Protein AF-A0A1B0D6H3-F1 (afdb_monomer)

Organism: Phlebotomus papatasi (NCBI:txid29031)

Sequence (174 aa):
MDRIFLLLAAFMVILNGFALAKLKDVARENELAAREAELAAANPDATPQLSDPCTKVHCGAGRICQADGQTAACVCVPECPDEVDPRRKVCTNKNETWPSDCEVYRQRCLCDTKDPACMGKEFRHIHIDYYGECRDMPVSLKTIPHRFPQFPIRKIRHQRFHDNSNSKTSLACK

Nearest PDB structures (foldseek):
  1nub-assembly2_B  TM=8.119E-01  e=4.670E-07  Homo sapiens
  1bmo-assembly1_B  TM=8.104E-01  e=1.019E-06  Homo sapiens
  5jhw-assembly1_D  TM=5.148E-01  e=6.386E-04  Homo sapiens
  2b0u-assembly1_D  TM=4.589E-01  e=4.613E-04  Homo sapiens
  3sek-assembly1_C-2  TM=4.226E-01  e=4.923E-04  Homo sapiens

Radius of gyration: 32.1 Å; Cα contacts (8 Å, |Δi|>4): 153; chains: 1; bounding box: 92×46×64 Å

Foldseek 3Di:
DPPVVVVVVVVVVVVVVVVVVVVVVVVVVVVVVVVVVVVCVVCVVPPVCLPQQQPPDDEDQQWDWDDPDNDTDTAGDPDDDQAPDQQQWFAKPVLAIDRHPNVLRSLLRCLVVVPPPRPDVVSVPIDTPGGGHRDDDPPPVVPPPPPPPPPPPPPPPPPPPPPPPVPPPDPPPD

Mean predicted aligned error: 17.73 Å

Structure (mmCIF, N/CA/C/O backbone):
data_AF-A0A1B0D6H3-F1
#
_entry.id   AF-A0A1B0D6H3-F1
#
loop_
_atom_site.group_PDB
_atom_site.id
_atom_site.type_symbol
_atom_site.label_atom_id
_atom_site.label_alt_id
_atom_site.label_comp_id
_atom_site.label_asym_id
_atom_site.label_entity_id
_atom_site.label_seq_id
_atom_site.pdbx_PDB_ins_code
_atom_site.Cartn_x
_atom_site.Cartn_y
_atom_site.Cartn_z
_atom_site.occupancy
_atom_site.B_iso_or_equiv
_atom_site.auth_seq_id
_atom_site.auth_comp_id
_atom_site.auth_asym_id
_atom_site.auth_atom_id
_atom_site.pdbx_PDB_model_num
ATOM 1 N N . MET A 1 1 ? -74.784 25.992 37.584 1.00 57.22 1 MET A N 1
ATOM 2 C CA . MET A 1 1 ? -73.696 25.239 38.258 1.00 57.22 1 MET A CA 1
ATOM 3 C C . MET A 1 1 ? -72.819 24.493 37.240 1.00 57.22 1 MET A C 1
ATOM 5 O O . MET A 1 1 ? -72.063 23.603 37.603 1.00 57.22 1 MET A O 1
ATOM 9 N N . ASP A 1 2 ? -72.830 24.911 35.970 1.00 68.81 2 ASP A N 1
ATOM 10 C CA . ASP A 1 2 ? -72.524 23.994 34.862 1.00 68.81 2 ASP A CA 1
ATOM 11 C C . ASP A 1 2 ? -71.118 24.162 34.276 1.00 68.81 2 ASP A C 1
ATOM 13 O O . ASP A 1 2 ? -70.531 23.208 33.775 1.00 68.81 2 ASP A O 1
ATOM 17 N N . ARG A 1 3 ? -70.511 25.350 34.398 1.00 69.75 3 ARG A N 1
ATOM 18 C CA . ARG A 1 3 ? -69.168 25.610 33.844 1.00 69.75 3 ARG A CA 1
ATOM 19 C C . ARG A 1 3 ? -68.036 24.976 34.651 1.00 69.75 3 ARG A C 1
ATOM 21 O O . ARG A 1 3 ? -67.076 24.493 34.065 1.00 69.75 3 ARG A O 1
ATOM 28 N N . ILE A 1 4 ? -68.160 24.938 35.977 1.00 80.44 4 ILE A N 1
ATOM 29 C CA . ILE A 1 4 ? -67.165 24.293 36.852 1.00 80.44 4 ILE A CA 1
ATOM 30 C C . ILE A 1 4 ? -67.198 22.774 36.652 1.00 80.44 4 ILE A C 1
ATOM 32 O O . ILE A 1 4 ? -66.149 22.147 36.547 1.00 80.44 4 ILE A O 1
ATOM 36 N N . PHE A 1 5 ? -68.393 22.193 36.513 1.00 77.50 5 PHE A N 1
ATOM 37 C CA . PHE A 1 5 ? -68.560 20.761 36.266 1.00 77.50 5 PHE A CA 1
ATOM 38 C C . PHE A 1 5 ? -67.985 20.334 34.907 1.00 77.50 5 PHE A C 1
ATOM 40 O O . PHE A 1 5 ? -67.294 19.322 34.825 1.00 77.50 5 PHE A O 1
ATOM 47 N N . LEU A 1 6 ? -68.189 21.143 33.860 1.00 73.12 6 LEU A N 1
ATOM 48 C CA . LEU A 1 6 ? -67.596 20.919 32.535 1.00 73.12 6 LEU A CA 1
ATOM 49 C C . LEU A 1 6 ? -66.062 20.995 32.551 1.00 73.12 6 LEU A C 1
ATOM 51 O O . LEU A 1 6 ? -65.406 20.163 31.925 1.00 73.12 6 LEU A O 1
ATOM 55 N N . LEU A 1 7 ? -65.480 21.950 33.284 1.00 78.62 7 LEU A N 1
ATOM 56 C CA . LEU A 1 7 ? -64.023 22.073 33.407 1.00 78.62 7 LEU A CA 1
ATOM 57 C C . LEU A 1 7 ? -63.409 20.913 34.201 1.00 78.62 7 LEU A C 1
ATOM 59 O O . LEU A 1 7 ? -62.386 20.369 33.788 1.00 78.62 7 LEU A O 1
ATOM 63 N N . LEU A 1 8 ? -64.048 20.491 35.297 1.00 78.69 8 LEU A N 1
ATOM 64 C CA . LEU A 1 8 ? -63.606 19.332 36.078 1.00 78.69 8 LEU A CA 1
ATOM 65 C C . LEU A 1 8 ? -63.710 18.030 35.271 1.00 78.69 8 LEU A C 1
ATOM 67 O O . LEU A 1 8 ? -62.783 17.223 35.298 1.00 78.69 8 LEU A O 1
ATOM 71 N N . ALA A 1 9 ? -64.786 17.844 34.502 1.00 78.69 9 ALA A N 1
ATOM 72 C CA . ALA A 1 9 ? -64.942 16.684 33.628 1.00 78.69 9 ALA A CA 1
ATOM 73 C C . ALA A 1 9 ? -63.876 16.653 32.518 1.00 78.69 9 ALA A C 1
ATOM 75 O O . ALA A 1 9 ? -63.255 15.615 32.298 1.00 78.69 9 ALA A O 1
ATOM 76 N N . ALA A 1 10 ? -63.601 17.790 31.868 1.00 79.00 10 ALA A N 1
ATOM 77 C CA . ALA A 1 10 ? -62.551 17.888 30.853 1.00 79.00 10 ALA A CA 1
ATOM 78 C C . ALA A 1 10 ? -61.158 17.583 31.432 1.00 79.00 10 ALA A C 1
ATOM 80 O O . ALA A 1 10 ? -60.380 16.852 30.821 1.00 79.00 10 ALA A O 1
ATOM 81 N N . PHE A 1 11 ? -60.861 18.077 32.636 1.00 80.50 11 PHE A N 1
ATOM 82 C CA . PHE A 1 11 ? -59.596 17.807 33.318 1.00 80.50 11 PHE A CA 1
ATOM 83 C C . PHE A 1 11 ? -59.427 16.321 33.666 1.00 80.50 11 PHE A C 1
ATOM 85 O O . PHE A 1 11 ? -58.372 15.743 33.406 1.00 80.50 11 PHE A O 1
ATOM 92 N N . MET A 1 12 ? -60.483 15.670 34.166 1.00 77.38 12 MET A N 1
ATOM 93 C CA . MET A 1 12 ? -60.470 14.231 34.452 1.00 77.38 12 MET A CA 1
ATOM 94 C C . MET A 1 12 ? -60.294 13.393 33.178 1.00 77.38 12 MET A C 1
ATOM 96 O O . MET A 1 12 ? -59.566 12.404 33.193 1.00 77.38 12 MET A O 1
ATOM 100 N N . VAL A 1 13 ? -60.899 13.789 32.053 1.00 75.88 13 VAL A N 1
ATOM 101 C CA . VAL A 1 13 ? -60.708 13.110 30.757 1.00 75.88 13 VAL A CA 1
ATOM 102 C C . VAL A 1 13 ? -59.258 13.224 30.276 1.00 75.88 13 VAL A C 1
ATOM 104 O O . VAL A 1 13 ? -58.687 12.230 29.829 1.00 75.88 13 VAL A O 1
ATOM 107 N N . ILE A 1 14 ? -58.635 14.398 30.415 1.00 76.75 14 ILE A N 1
ATOM 108 C CA . ILE A 1 14 ? -57.235 14.616 30.023 1.00 76.75 14 ILE A CA 1
ATOM 109 C C . ILE A 1 14 ? -56.288 13.786 30.902 1.00 76.75 14 ILE A C 1
ATOM 111 O O . ILE A 1 14 ? -55.444 13.067 30.370 1.00 76.75 14 ILE A O 1
ATOM 115 N N . LEU A 1 15 ? -56.449 13.824 32.230 1.00 73.31 15 LEU A N 1
ATOM 116 C CA . LEU A 1 15 ? -55.607 13.054 33.154 1.00 73.31 15 LEU A CA 1
ATOM 117 C C . LEU A 1 15 ? -55.708 11.540 32.915 1.00 73.31 15 LEU A C 1
ATOM 119 O O . LEU A 1 15 ? -54.685 10.856 32.846 1.00 73.31 15 LEU A O 1
ATOM 123 N N . ASN A 1 16 ? -56.925 11.023 32.719 1.00 72.19 16 ASN A N 1
ATOM 124 C CA . ASN A 1 16 ? -57.142 9.610 32.405 1.00 72.19 16 ASN A CA 1
ATOM 125 C C . ASN A 1 16 ? -56.569 9.228 31.027 1.00 72.19 16 ASN A C 1
ATOM 127 O O . ASN A 1 16 ? -56.021 8.138 30.870 1.00 72.19 16 ASN A O 1
ATOM 131 N N . GLY A 1 17 ? -56.635 10.129 30.040 1.00 72.44 17 GLY A N 1
ATOM 132 C CA . GLY A 1 17 ? -56.048 9.929 28.712 1.00 72.44 17 GLY A CA 1
ATOM 133 C C . GLY A 1 17 ? -54.518 9.822 28.731 1.00 72.44 17 GLY A C 1
ATOM 134 O O . GLY A 1 17 ? -53.961 8.907 28.124 1.00 72.44 17 GLY A O 1
ATOM 135 N N . PHE A 1 18 ? -53.833 10.701 29.471 1.00 70.06 18 PHE A N 1
ATOM 136 C CA . PHE A 1 18 ? -52.372 10.651 29.633 1.00 70.06 18 PHE A CA 1
ATOM 137 C C . PHE A 1 18 ? -51.903 9.387 30.371 1.00 70.06 18 PHE A C 1
ATOM 139 O O . PHE A 1 18 ? -50.907 8.778 29.975 1.00 70.06 18 PHE A O 1
ATOM 146 N N . ALA A 1 19 ? -52.629 8.958 31.409 1.00 73.25 19 ALA A N 1
ATOM 147 C CA . ALA A 1 19 ? -52.322 7.727 32.138 1.00 73.25 19 ALA A CA 1
ATOM 148 C C . ALA A 1 19 ? -52.461 6.477 31.247 1.00 73.25 19 ALA A C 1
ATOM 150 O O . ALA A 1 19 ? -51.599 5.597 31.270 1.00 73.25 19 ALA A O 1
ATOM 151 N N . LEU A 1 20 ? -53.504 6.426 30.409 1.00 70.62 20 LEU A N 1
ATOM 152 C CA . LEU A 1 20 ? -53.725 5.323 29.471 1.00 70.62 20 LEU A CA 1
ATOM 153 C C . LEU A 1 20 ? -52.638 5.253 28.383 1.00 70.62 20 LEU A C 1
ATOM 155 O O . LEU A 1 20 ? -52.249 4.157 27.982 1.00 70.62 20 LEU A O 1
ATOM 159 N N . ALA A 1 21 ? -52.133 6.402 27.916 1.00 70.81 21 ALA A N 1
ATOM 160 C CA . ALA A 1 21 ? -51.032 6.461 26.951 1.00 70.81 21 ALA A CA 1
ATOM 161 C C . ALA A 1 21 ? -49.725 5.915 27.552 1.00 70.81 21 ALA A C 1
ATOM 163 O O . ALA A 1 21 ? -49.121 5.006 26.987 1.00 70.81 21 ALA A O 1
ATOM 164 N N . LYS A 1 22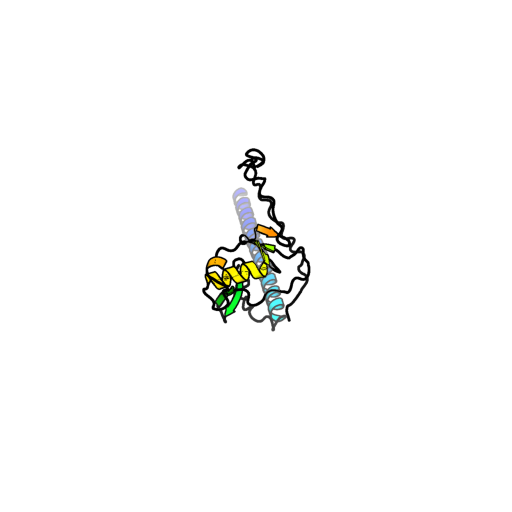 ? -49.368 6.364 28.764 1.00 74.81 22 LYS A N 1
ATOM 165 C CA . LYS A 1 22 ? -48.193 5.880 29.510 1.00 74.81 22 LYS A CA 1
ATOM 166 C C . LYS A 1 22 ? -48.199 4.363 29.727 1.00 74.81 22 LYS A C 1
ATOM 168 O O . LYS A 1 22 ? -47.159 3.730 29.586 1.00 74.81 22 LYS A O 1
ATOM 173 N N . LEU A 1 23 ? -49.350 3.773 30.056 1.00 74.19 23 LEU A N 1
ATOM 174 C CA . LEU A 1 23 ? -49.477 2.324 30.268 1.00 74.19 23 LEU A CA 1
ATOM 175 C C . LEU A 1 23 ? -49.261 1.517 28.978 1.00 74.19 23 LEU A C 1
ATOM 177 O O . LEU A 1 23 ? -48.655 0.449 29.019 1.00 74.19 23 LEU A O 1
ATOM 181 N N . LYS A 1 24 ? -49.724 2.032 27.833 1.00 75.44 24 LYS A N 1
ATOM 182 C CA . LYS A 1 24 ? -49.519 1.392 26.524 1.00 75.44 24 LYS A CA 1
ATOM 183 C C . LYS A 1 24 ? -48.060 1.456 26.070 1.00 75.44 24 LYS A C 1
ATOM 185 O O . LYS A 1 24 ? -47.564 0.478 25.518 1.00 75.44 24 LYS A O 1
ATOM 190 N N . ASP A 1 25 ? -47.374 2.564 26.339 1.00 78.44 25 ASP A N 1
ATOM 191 C CA . ASP A 1 25 ? -45.951 2.712 26.018 1.00 78.44 25 ASP A CA 1
ATOM 192 C C . ASP A 1 25 ? -45.088 1.736 26.830 1.00 78.44 25 ASP A C 1
ATOM 194 O O . ASP A 1 25 ? -44.252 1.039 26.259 1.00 78.4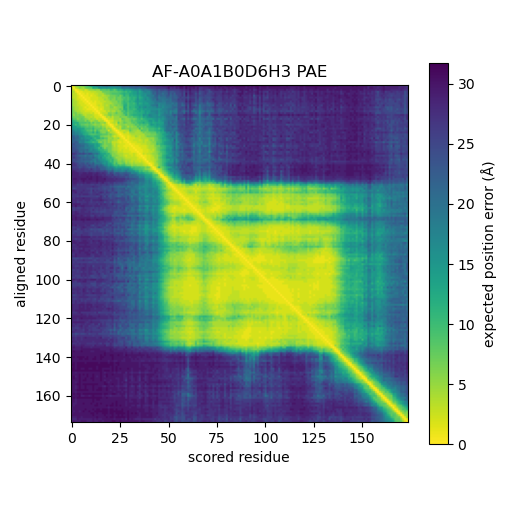4 25 ASP A O 1
ATOM 198 N N . VAL A 1 26 ? -45.365 1.606 28.133 1.00 85.19 26 VAL A N 1
ATOM 199 C CA . VAL A 1 26 ? -44.677 0.651 29.022 1.00 85.19 26 VAL A CA 1
ATOM 200 C C . VAL A 1 26 ? -44.939 -0.799 28.607 1.00 85.19 26 VAL A C 1
ATOM 202 O O . VAL A 1 26 ? -44.022 -1.616 28.616 1.00 85.19 26 VAL A O 1
ATOM 205 N N . ALA A 1 27 ? -46.169 -1.138 28.206 1.00 86.12 27 ALA A N 1
ATOM 206 C CA . ALA A 1 27 ? -46.484 -2.481 27.717 1.00 86.12 27 ALA A CA 1
ATOM 207 C C . ALA A 1 27 ? -45.681 -2.830 26.451 1.00 86.12 27 ALA A C 1
ATOM 209 O O . ALA A 1 27 ? -45.109 -3.914 26.365 1.00 86.12 27 ALA A O 1
ATOM 210 N N . ARG A 1 28 ? -45.563 -1.886 25.509 1.00 84.81 28 ARG A N 1
ATOM 211 C CA . ARG A 1 28 ? -44.771 -2.058 24.283 1.00 84.81 28 ARG A CA 1
ATOM 212 C C . ARG A 1 28 ? -43.278 -2.238 24.579 1.00 84.81 28 ARG A C 1
ATOM 214 O O . ARG A 1 28 ? -42.632 -3.076 23.958 1.00 84.81 28 ARG A O 1
ATOM 221 N N . GLU A 1 29 ? -42.729 -1.462 25.512 1.00 84.00 29 GLU A N 1
ATOM 222 C CA . GLU A 1 29 ? -41.323 -1.577 25.929 1.00 84.00 29 GLU A CA 1
ATOM 223 C C . GLU A 1 29 ? -41.038 -2.915 26.628 1.00 84.00 29 GLU A C 1
ATOM 225 O O . GLU A 1 29 ? -40.035 -3.560 26.324 1.00 84.00 29 GLU A O 1
ATOM 230 N N . ASN A 1 30 ? -41.952 -3.388 27.481 1.00 88.44 30 ASN A N 1
ATOM 231 C CA . ASN A 1 30 ? -41.845 -4.703 28.119 1.00 88.44 30 ASN A CA 1
ATOM 232 C C . ASN A 1 30 ? -41.897 -5.856 27.100 1.00 88.44 30 ASN A C 1
ATOM 234 O O . ASN A 1 30 ? -41.162 -6.832 27.241 1.00 88.44 30 ASN A O 1
ATOM 238 N N . GLU A 1 31 ? -42.729 -5.752 26.060 1.00 88.69 31 GLU A N 1
ATOM 239 C CA . GLU A 1 31 ? -42.783 -6.745 24.977 1.00 88.69 31 GLU A CA 1
ATOM 240 C C . GLU A 1 31 ? -41.495 -6.772 24.136 1.00 88.69 31 GLU A C 1
ATOM 242 O O . GLU A 1 31 ? -41.032 -7.845 23.749 1.00 88.69 31 GLU A O 1
ATOM 247 N N . LEU A 1 32 ? -40.894 -5.609 23.865 1.00 85.94 32 LEU A N 1
ATOM 248 C CA . LEU A 1 32 ? -39.589 -5.506 23.198 1.00 85.94 32 LEU A CA 1
ATOM 249 C C . LEU A 1 32 ? -38.482 -6.158 24.035 1.00 85.94 32 LEU A C 1
ATOM 251 O O . LEU A 1 32 ? -37.729 -6.975 23.506 1.00 85.94 32 LEU A O 1
ATOM 255 N N . ALA A 1 33 ? -38.442 -5.875 25.339 1.00 83.94 33 ALA A N 1
ATOM 256 C CA . ALA A 1 33 ? -37.478 -6.476 26.257 1.00 83.94 33 ALA A CA 1
ATOM 257 C C . ALA A 1 33 ? -37.623 -8.008 26.344 1.00 83.94 33 ALA A C 1
ATOM 259 O O . ALA A 1 33 ? -36.623 -8.724 26.394 1.00 83.94 33 ALA A O 1
ATOM 260 N N . ALA A 1 34 ? -38.855 -8.532 26.305 1.00 88.06 34 ALA A N 1
ATOM 261 C CA . ALA A 1 34 ? -39.102 -9.975 26.284 1.00 88.06 34 ALA A CA 1
ATOM 262 C C . ALA A 1 34 ? -38.570 -10.640 25.001 1.00 88.06 34 ALA A C 1
ATOM 264 O O . ALA A 1 34 ? -37.922 -11.683 25.073 1.00 88.06 34 ALA A O 1
ATOM 265 N N . ARG A 1 35 ? -38.770 -10.013 23.833 1.00 86.19 35 ARG A N 1
ATOM 266 C CA . ARG A 1 35 ? -38.253 -10.521 22.547 1.00 86.19 35 ARG A CA 1
ATOM 267 C C . ARG A 1 35 ? -36.727 -10.503 22.478 1.00 86.19 35 ARG A C 1
ATOM 269 O O . ARG A 1 35 ? -36.130 -11.417 21.915 1.00 86.19 35 ARG A O 1
ATOM 276 N 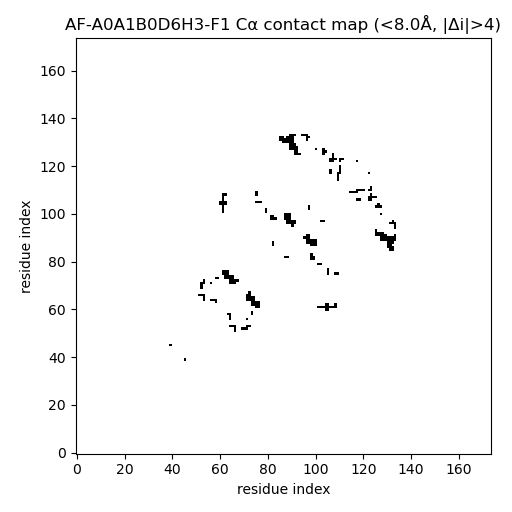N . GLU A 1 36 ? -36.089 -9.482 23.045 1.00 83.31 36 GLU A N 1
ATOM 277 C CA . GLU A 1 36 ? -34.625 -9.417 23.141 1.00 83.31 36 GLU A CA 1
ATOM 278 C C . GLU A 1 36 ? -34.068 -10.502 24.075 1.00 83.31 36 GLU A C 1
ATOM 280 O O . GLU A 1 36 ? -33.056 -11.125 23.751 1.00 83.31 36 GLU A O 1
ATOM 285 N N . ALA A 1 37 ? -34.754 -10.794 25.185 1.00 80.69 37 ALA A N 1
ATOM 286 C CA . ALA A 1 37 ? -34.384 -11.881 26.088 1.00 80.69 37 ALA A CA 1
ATOM 287 C C . ALA A 1 37 ? -34.525 -13.268 25.431 1.00 80.69 37 ALA A C 1
ATOM 289 O O . ALA A 1 37 ? -33.655 -14.120 25.607 1.00 80.69 37 ALA A O 1
ATOM 290 N N . GLU A 1 38 ? -35.573 -13.490 24.632 1.00 82.44 38 GLU A N 1
ATOM 291 C CA . GLU A 1 38 ? -35.737 -14.723 23.850 1.00 82.44 38 GLU A CA 1
ATOM 292 C C . GLU A 1 38 ? -34.654 -14.871 22.773 1.00 82.44 38 GLU A C 1
ATOM 294 O O . GLU A 1 38 ? -34.100 -15.957 22.606 1.00 82.44 38 GLU A O 1
ATOM 299 N N . LEU A 1 39 ? -34.290 -13.784 22.080 1.00 75.69 39 LEU A N 1
ATOM 300 C CA . LEU A 1 39 ? -33.204 -13.791 21.094 1.00 75.69 39 LEU A CA 1
ATOM 301 C C . LEU A 1 39 ? -31.843 -14.094 21.744 1.00 75.69 39 LEU A C 1
ATOM 303 O O . LEU A 1 39 ? -31.036 -14.827 21.170 1.00 75.69 39 LEU A O 1
ATOM 307 N N . ALA A 1 40 ? -31.604 -13.566 22.947 1.00 72.25 40 ALA A N 1
ATOM 308 C CA . ALA A 1 40 ? -30.410 -13.862 23.735 1.00 72.25 40 ALA A CA 1
ATOM 309 C C . ALA A 1 40 ? -30.385 -15.321 24.228 1.00 72.25 40 ALA A C 1
ATOM 311 O O . ALA A 1 40 ? -29.332 -15.953 24.216 1.00 72.25 40 ALA A O 1
ATOM 312 N N . ALA A 1 41 ? -31.536 -15.886 24.606 1.00 74.62 41 ALA A N 1
ATOM 313 C CA . ALA A 1 41 ? -31.649 -17.287 25.014 1.00 74.62 41 ALA A CA 1
ATOM 314 C C . ALA A 1 41 ? -31.528 -18.272 23.836 1.00 74.62 41 ALA A C 1
ATOM 316 O O . ALA A 1 41 ? -31.044 -19.388 24.016 1.00 74.62 41 ALA A O 1
ATOM 317 N N . ALA A 1 42 ? -31.941 -17.866 22.630 1.00 72.88 42 ALA A N 1
ATOM 318 C CA . ALA A 1 42 ? -31.864 -18.682 21.419 1.00 72.88 42 ALA A CA 1
ATOM 319 C C . ALA A 1 42 ? -30.437 -18.821 20.855 1.00 72.88 42 ALA A C 1
ATOM 321 O O . ALA A 1 42 ? -30.174 -19.7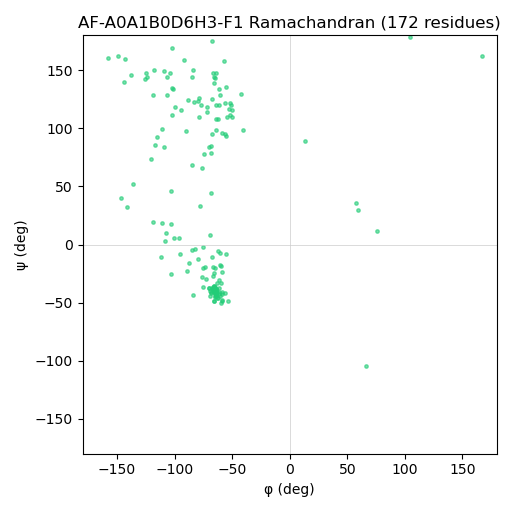62 20.109 1.00 72.88 42 ALA A O 1
ATOM 322 N N . ASN A 1 43 ? -29.510 -17.929 21.225 1.00 67.44 43 ASN A N 1
ATOM 323 C CA . ASN A 1 43 ? -28.090 -18.014 20.872 1.00 67.44 43 ASN A CA 1
ATOM 324 C C . ASN A 1 43 ? -27.205 -18.088 22.133 1.00 67.44 43 ASN A C 1
ATOM 326 O O . ASN A 1 43 ? -26.494 -17.134 22.452 1.00 67.44 43 ASN A O 1
ATOM 330 N N . PRO A 1 44 ? -27.184 -19.233 22.841 1.00 62.19 44 PRO A N 1
ATOM 331 C CA . PRO A 1 44 ? -26.304 -19.439 23.995 1.00 62.19 44 PRO A CA 1
ATOM 332 C C . PRO A 1 44 ? -24.810 -19.503 23.616 1.00 62.19 44 PRO A C 1
ATOM 334 O O . PRO A 1 44 ? -23.960 -19.448 24.499 1.00 62.19 44 PRO A O 1
ATOM 337 N N . ASP A 1 45 ? -24.498 -19.590 22.316 1.00 55.97 45 ASP A N 1
ATOM 338 C CA . ASP A 1 45 ? -23.148 -19.511 21.734 1.00 55.97 45 ASP A CA 1
ATOM 339 C C . ASP A 1 45 ? -22.859 -18.142 21.086 1.00 55.97 45 ASP A C 1
ATOM 341 O O . ASP A 1 45 ? -21.925 -17.983 20.302 1.00 55.97 45 ASP A O 1
ATOM 345 N N . ALA A 1 46 ? -23.642 -17.105 21.410 1.00 57.34 46 ALA A N 1
ATOM 346 C CA . ALA A 1 46 ? -23.184 -15.737 21.206 1.00 57.34 46 ALA A CA 1
ATOM 347 C C . ALA A 1 46 ? -22.050 -15.474 22.204 1.00 57.34 46 ALA A C 1
ATOM 349 O O . ALA A 1 46 ? -22.233 -14.852 23.251 1.00 57.34 46 ALA A O 1
ATOM 350 N N . THR A 1 47 ? -20.862 -15.983 21.870 1.00 59.22 47 THR A N 1
ATOM 351 C CA . THR A 1 47 ? -19.593 -15.545 22.441 1.00 59.22 47 THR A CA 1
ATOM 352 C C . THR A 1 47 ? -19.670 -14.020 22.509 1.00 59.22 47 THR A C 1
ATOM 354 O O . THR A 1 47 ? -20.058 -13.418 21.497 1.00 59.22 47 THR A O 1
ATOM 357 N N . PRO A 1 48 ? -19.376 -13.373 23.659 1.00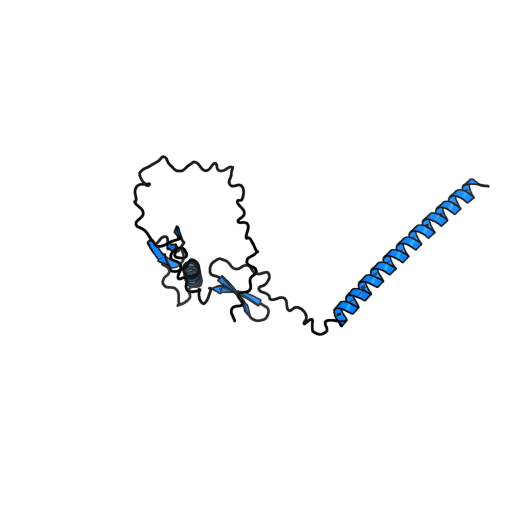 55.44 48 PRO A N 1
ATOM 358 C CA . PRO A 1 48 ? -19.306 -11.920 23.695 1.00 55.44 48 PRO A CA 1
ATOM 359 C C . PRO A 1 48 ? -18.394 -11.553 22.542 1.00 55.44 48 PRO A C 1
ATOM 361 O O . PRO A 1 48 ? -17.268 -12.044 22.507 1.00 55.44 48 PRO A O 1
ATOM 364 N N . GLN A 1 49 ? -18.940 -10.850 21.547 1.00 58.78 49 GLN A N 1
ATOM 365 C CA . GLN A 1 49 ? -18.235 -10.510 20.322 1.00 58.78 49 GLN A CA 1
ATOM 366 C C . GLN A 1 49 ? -16.982 -9.778 20.778 1.00 58.78 49 GLN A C 1
ATOM 368 O O . GLN A 1 49 ? -17.040 -8.591 21.105 1.00 58.78 49 GLN A O 1
ATOM 373 N N . LEU A 1 50 ? -15.876 -10.513 20.905 1.00 60.84 50 LEU A N 1
ATOM 374 C CA . LEU A 1 50 ? -14.569 -9.976 21.192 1.00 60.84 50 LEU A CA 1
ATOM 375 C C . LEU A 1 50 ? -14.251 -9.270 19.891 1.00 60.84 50 LEU A C 1
ATOM 377 O O . LEU A 1 50 ? -13.772 -9.884 18.943 1.00 60.84 50 LEU A O 1
ATOM 381 N N . SER A 1 51 ? -14.747 -8.039 19.785 1.00 70.50 51 SER A N 1
ATOM 382 C CA . SER A 1 51 ? -14.722 -7.269 18.560 1.00 70.50 51 SER A CA 1
ATOM 383 C C . SER A 1 51 ? -13.281 -7.280 18.100 1.00 70.50 51 SER A C 1
ATOM 385 O O . SER A 1 51 ? -12.428 -6.805 18.854 1.00 70.50 51 SER A O 1
ATOM 387 N N . ASP A 1 52 ? -13.015 -7.870 16.932 1.00 79.38 52 ASP A N 1
ATOM 388 C CA . ASP A 1 52 ? -11.657 -7.951 16.412 1.00 79.38 52 ASP A CA 1
ATOM 389 C C . ASP A 1 52 ? -11.073 -6.530 16.452 1.00 79.38 52 ASP A C 1
ATOM 391 O O . ASP A 1 52 ? -11.676 -5.617 15.861 1.00 79.38 52 ASP A O 1
ATOM 395 N N . PRO A 1 53 ? -9.966 -6.301 17.185 1.00 85.44 53 PRO A N 1
ATOM 396 C CA . PRO A 1 53 ? -9.401 -4.969 17.348 1.00 85.44 53 PRO A CA 1
ATOM 397 C C . PRO A 1 53 ? -9.012 -4.346 15.998 1.00 85.44 53 PRO A C 1
ATOM 399 O O . PRO A 1 53 ? -8.928 -3.122 15.900 1.00 85.44 53 PRO A O 1
ATOM 402 N N . CYS A 1 54 ? -8.865 -5.147 14.935 1.00 88.94 54 CYS A N 1
ATOM 403 C CA . CYS A 1 54 ? -8.605 -4.679 13.578 1.00 88.94 54 CYS A CA 1
ATOM 404 C C . CYS A 1 54 ? -9.836 -4.171 12.810 1.00 88.94 54 CYS A C 1
ATOM 406 O O . CYS A 1 54 ? -9.677 -3.473 11.810 1.00 88.94 54 CYS A O 1
ATOM 408 N N . THR A 1 55 ? -11.060 -4.409 13.292 1.00 86.44 55 THR A N 1
ATOM 409 C CA . THR A 1 55 ? -12.303 -4.037 12.579 1.00 86.44 55 THR A CA 1
ATOM 410 C C . THR A 1 55 ? -12.411 -2.532 12.301 1.00 86.44 55 THR A C 1
ATOM 412 O O . THR A 1 55 ? -12.996 -2.115 11.303 1.00 86.44 55 THR A O 1
ATOM 415 N N . LYS A 1 56 ? -11.874 -1.697 13.199 1.00 85.38 56 LYS A N 1
ATOM 416 C CA . LYS A 1 56 ? -11.936 -0.225 13.110 1.00 85.38 56 LYS A CA 1
ATOM 417 C C . LYS A 1 56 ? -10.589 0.415 12.767 1.00 85.38 56 LYS A C 1
ATOM 419 O O . LYS A 1 56 ? -10.489 1.641 12.753 1.00 85.38 56 LYS A O 1
ATOM 424 N N . VAL A 1 57 ? -9.552 -0.388 12.531 1.00 87.50 57 VAL A N 1
ATOM 425 C CA . VAL A 1 57 ? -8.194 0.101 12.284 1.00 87.50 57 VAL A CA 1
ATOM 426 C C . VAL A 1 57 ? -7.922 0.097 10.789 1.00 87.50 57 VAL A C 1
ATOM 428 O O . VAL A 1 57 ? -7.913 -0.942 10.137 1.00 87.50 57 VAL A O 1
ATOM 431 N N . HIS A 1 58 ? -7.664 1.284 10.247 1.00 89.75 58 HIS A N 1
ATOM 432 C CA . HIS A 1 58 ? -7.250 1.454 8.861 1.00 89.75 58 HIS A CA 1
ATOM 433 C C . HIS A 1 58 ? -5.745 1.695 8.805 1.00 89.75 58 HIS A C 1
ATOM 435 O O . HIS A 1 58 ? -5.252 2.737 9.241 1.00 89.75 58 HIS A O 1
ATOM 441 N N . CYS A 1 59 ? -5.015 0.722 8.266 1.00 92.31 59 CYS A N 1
ATOM 442 C CA . CYS A 1 59 ? -3.583 0.839 8.043 1.00 92.31 59 CYS A CA 1
ATOM 443 C C . CYS A 1 59 ? -3.288 1.551 6.715 1.00 92.31 59 CYS A C 1
ATOM 445 O O . CYS A 1 59 ? -4.068 1.487 5.767 1.00 92.31 59 CYS A O 1
ATOM 447 N N . GLY A 1 60 ? -2.157 2.261 6.660 1.00 88.62 60 GLY A N 1
ATOM 448 C CA . GLY A 1 60 ? -1.685 2.904 5.432 1.00 88.62 60 GLY A CA 1
ATOM 449 C C . GLY A 1 60 ? -1.262 1.895 4.356 1.00 88.62 60 GLY A C 1
ATOM 450 O O . GLY A 1 60 ? -1.209 0.692 4.598 1.00 88.62 60 GLY A O 1
ATOM 451 N N . ALA A 1 61 ? -0.918 2.391 3.167 1.00 89.50 61 ALA A N 1
ATOM 452 C CA . ALA A 1 61 ? -0.489 1.544 2.053 1.00 89.50 61 ALA A CA 1
ATOM 453 C C . ALA A 1 61 ? 0.703 0.642 2.433 1.00 89.50 61 ALA A C 1
ATOM 455 O O . ALA A 1 61 ? 1.656 1.100 3.068 1.00 89.50 61 ALA A O 1
ATOM 456 N N . GLY A 1 62 ? 0.642 -0.636 2.044 1.00 91.00 62 GLY A N 1
ATOM 457 C CA . GLY A 1 62 ? 1.690 -1.625 2.334 1.00 91.00 62 GLY A CA 1
ATOM 458 C C . GLY A 1 62 ? 1.705 -2.136 3.774 1.00 91.00 62 GLY A C 1
ATOM 459 O O . GLY A 1 62 ? 2.671 -2.785 4.177 1.00 91.00 62 GLY A O 1
ATOM 460 N N . ARG A 1 63 ? 0.659 -1.841 4.556 1.00 94.06 63 ARG A N 1
ATOM 461 C CA . ARG A 1 63 ? 0.492 -2.312 5.932 1.00 94.06 63 ARG A CA 1
ATOM 462 C C . ARG A 1 63 ? -0.828 -3.047 6.107 1.00 94.06 63 ARG A C 1
ATOM 464 O O . ARG A 1 63 ? -1.845 -2.640 5.552 1.00 94.06 63 ARG A O 1
ATOM 471 N N . ILE A 1 64 ? -0.809 -4.081 6.936 1.00 92.88 64 ILE A N 1
ATOM 472 C CA . ILE A 1 64 ? -1.994 -4.828 7.360 1.00 92.88 64 ILE A CA 1
ATOM 473 C C . ILE A 1 64 ? -2.170 -4.695 8.866 1.00 92.88 64 ILE A C 1
ATOM 475 O O . ILE A 1 64 ? -1.199 -4.515 9.604 1.00 92.88 64 ILE A O 1
ATOM 479 N N . CYS A 1 65 ? -3.418 -4.756 9.317 1.00 93.12 65 CYS A N 1
ATOM 480 C CA . CYS A 1 65 ? -3.693 -4.807 10.741 1.00 93.12 65 CYS A CA 1
ATOM 481 C C . CYS A 1 65 ? -3.468 -6.232 11.242 1.00 93.12 65 CYS A C 1
ATOM 483 O O . CYS A 1 65 ? -4.046 -7.175 10.705 1.00 93.12 65 CYS A O 1
ATOM 485 N N . GLN A 1 66 ? -2.637 -6.368 12.268 1.00 91.50 66 GLN A N 1
ATOM 486 C CA . GLN A 1 66 ? -2.421 -7.608 12.989 1.00 91.50 66 GLN A CA 1
ATOM 487 C C . GLN A 1 66 ? -2.835 -7.408 14.447 1.00 91.50 66 GLN A C 1
ATOM 489 O O . GLN A 1 66 ? -2.417 -6.444 15.096 1.00 91.50 66 GLN A O 1
ATOM 494 N N . ALA A 1 67 ? -3.681 -8.308 14.943 1.00 89.06 67 ALA A N 1
ATOM 495 C CA . ALA A 1 67 ? -4.091 -8.330 16.337 1.00 89.06 67 ALA A CA 1
ATOM 496 C C . ALA A 1 67 ? -3.032 -9.063 17.174 1.00 89.06 67 ALA A C 1
ATOM 498 O O . ALA A 1 67 ? -2.735 -10.229 16.916 1.00 89.06 67 ALA A O 1
ATOM 499 N N . ASP A 1 68 ? -2.485 -8.383 18.178 1.00 84.00 68 ASP A N 1
ATOM 500 C CA . ASP A 1 68 ? -1.634 -8.966 19.215 1.00 84.00 68 ASP A CA 1
ATOM 501 C C . ASP A 1 68 ? -2.428 -8.973 20.529 1.00 84.00 68 ASP A C 1
ATOM 503 O O . ASP A 1 68 ? -2.437 -8.015 21.315 1.00 84.00 68 ASP A O 1
ATOM 507 N N . GLY A 1 69 ? -3.243 -10.019 20.685 1.00 81.25 69 GLY A N 1
ATOM 508 C CA . GLY A 1 69 ? -4.181 -10.173 21.793 1.00 81.25 69 GLY A CA 1
ATOM 509 C C . GLY A 1 69 ? -5.296 -9.125 21.769 1.00 81.25 69 GLY A C 1
ATOM 510 O O . GLY A 1 69 ? -6.240 -9.228 20.992 1.00 81.25 69 GLY A O 1
ATOM 511 N N . GLN A 1 70 ? -5.207 -8.130 22.656 1.00 77.31 70 GLN A N 1
ATOM 512 C CA . GLN A 1 70 ? -6.199 -7.049 22.778 1.00 77.31 70 GLN A CA 1
ATOM 513 C C . GLN A 1 70 ? -5.818 -5.782 22.003 1.00 77.31 70 GLN A C 1
ATOM 515 O O . GLN A 1 70 ? -6.625 -4.856 21.916 1.00 77.31 70 GLN A O 1
ATOM 520 N N . THR A 1 71 ? -4.604 -5.713 21.450 1.00 81.50 71 THR A N 1
ATOM 521 C CA . THR A 1 71 ? -4.139 -4.542 20.700 1.00 81.50 71 THR A CA 1
ATOM 522 C C . THR A 1 71 ? -4.105 -4.830 19.204 1.00 81.50 71 THR A C 1
ATOM 524 O O . THR A 1 71 ? -3.812 -5.943 18.780 1.00 81.50 71 THR A O 1
ATOM 527 N N . ALA A 1 72 ? -4.425 -3.821 18.397 1.00 89.06 72 ALA A N 1
ATOM 528 C CA . ALA A 1 72 ? -4.287 -3.869 16.947 1.00 89.06 72 ALA A CA 1
ATOM 529 C C . ALA A 1 72 ? -3.092 -3.012 16.529 1.00 89.06 72 ALA A C 1
ATOM 531 O O . ALA A 1 72 ? -3.005 -1.839 16.901 1.00 89.06 72 ALA A O 1
ATOM 532 N N . ALA A 1 73 ? -2.191 -3.588 15.737 1.00 91.25 73 ALA A N 1
ATOM 533 C CA . ALA A 1 73 ? -1.007 -2.912 15.229 1.00 91.25 73 ALA A CA 1
ATOM 534 C C . ALA A 1 73 ? -0.931 -3.012 13.701 1.00 91.25 73 ALA A C 1
ATOM 536 O O . ALA A 1 73 ? -1.249 -4.039 13.108 1.00 91.25 73 ALA A O 1
ATOM 537 N N . CYS A 1 74 ? -0.480 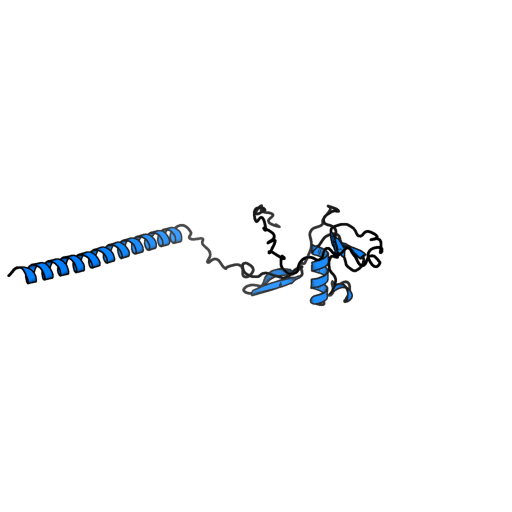-1.936 13.054 1.00 93.56 74 CYS A N 1
ATOM 538 C CA . CYS A 1 74 ? -0.264 -1.911 11.609 1.00 93.56 74 CYS A CA 1
ATOM 539 C C . CYS A 1 74 ? 1.163 -2.348 11.266 1.00 93.56 74 CYS A C 1
ATOM 541 O O . CYS A 1 74 ? 2.097 -1.536 11.293 1.00 93.56 74 CYS A O 1
ATOM 543 N N . VAL A 1 75 ? 1.312 -3.616 10.906 1.00 93.75 75 VAL A N 1
ATOM 544 C CA . VAL A 1 75 ? 2.577 -4.218 10.470 1.00 93.75 75 VAL A CA 1
ATOM 545 C C . VAL A 1 75 ? 2.719 -4.130 8.952 1.00 93.75 75 VAL A C 1
ATOM 547 O O . VAL A 1 75 ? 1.729 -3.942 8.245 1.00 93.75 75 VAL A O 1
ATOM 550 N N . CYS A 1 76 ? 3.942 -4.225 8.429 1.00 95.25 76 CYS A N 1
ATOM 551 C CA . CYS A 1 76 ? 4.142 -4.317 6.981 1.00 95.25 76 CYS A CA 1
ATOM 552 C C . CYS A 1 76 ? 3.529 -5.614 6.441 1.00 95.25 76 CYS A C 1
ATOM 554 O O . CYS A 1 76 ? 3.517 -6.626 7.139 1.00 95.25 76 CYS A O 1
ATOM 556 N N . VAL A 1 77 ? 3.027 -5.581 5.204 1.00 94.69 77 VAL A N 1
ATOM 557 C CA . VAL A 1 77 ? 2.536 -6.787 4.520 1.00 94.69 77 VAL A CA 1
ATOM 558 C C . VAL A 1 77 ? 3.666 -7.831 4.493 1.00 94.69 77 VAL A C 1
ATOM 560 O O . VAL A 1 77 ? 4.740 -7.524 3.970 1.00 94.69 77 VAL A O 1
ATOM 563 N N . PRO A 1 78 ? 3.474 -9.037 5.054 1.00 91.12 78 PRO A N 1
ATOM 564 C CA . PRO A 1 78 ? 4.536 -10.038 5.110 1.00 91.12 78 PRO A CA 1
ATOM 565 C C . PRO A 1 78 ? 4.864 -10.579 3.715 1.00 91.12 78 PRO A C 1
ATOM 567 O O . PRO A 1 78 ? 6.035 -10.632 3.332 1.00 91.12 78 PRO A O 1
ATOM 570 N N . GLU A 1 79 ? 3.824 -10.878 2.938 1.00 91.75 79 GLU A N 1
ATOM 571 C CA . GLU A 1 79 ? 3.889 -11.499 1.619 1.00 91.75 79 GLU A CA 1
ATOM 572 C C . GLU A 1 79 ? 2.802 -10.912 0.712 1.00 91.75 79 GLU A C 1
ATOM 574 O O . GLU A 1 79 ? 1.683 -10.647 1.164 1.00 91.75 79 GLU A O 1
ATOM 579 N N . CYS A 1 80 ? 3.149 -10.677 -0.552 1.00 92.62 80 CYS A N 1
ATOM 580 C CA . CYS A 1 80 ? 2.223 -10.211 -1.576 1.00 92.62 80 CYS A CA 1
ATOM 581 C C . CYS A 1 80 ? 1.838 -11.370 -2.505 1.00 92.62 80 CYS A C 1
ATOM 583 O O . CYS A 1 80 ? 2.662 -12.246 -2.755 1.00 92.62 80 CYS A O 1
ATOM 585 N N . PRO A 1 81 ? 0.606 -11.379 -3.040 1.00 90.31 81 PRO A N 1
ATOM 586 C CA . PRO A 1 81 ? 0.205 -12.378 -4.018 1.00 90.31 81 PRO A CA 1
ATOM 587 C C . PRO A 1 81 ? 0.993 -12.219 -5.325 1.00 90.31 81 PRO A C 1
ATOM 589 O O . PRO A 1 81 ? 1.261 -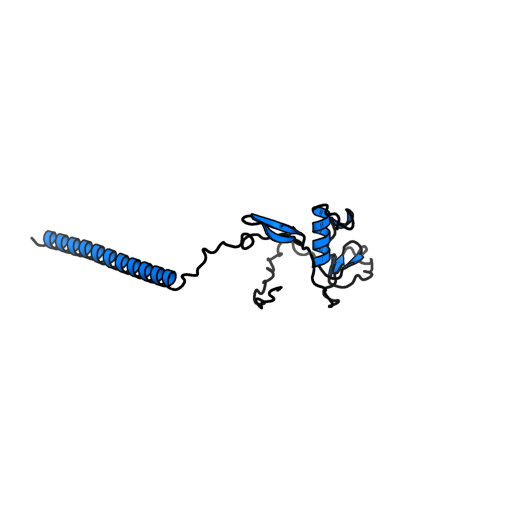11.099 -5.772 1.00 90.31 81 PRO A O 1
ATOM 592 N N . ASP A 1 82 ? 1.311 -13.350 -5.953 1.00 89.25 82 ASP A N 1
ATOM 593 C CA . ASP A 1 82 ? 1.959 -13.383 -7.261 1.00 89.25 82 ASP A CA 1
ATOM 594 C C . ASP A 1 82 ? 0.982 -12.960 -8.365 1.00 89.25 82 ASP A C 1
ATOM 596 O O . ASP A 1 82 ? 0.007 -13.648 -8.677 1.00 89.25 82 ASP A O 1
ATOM 600 N N . GLU A 1 83 ? 1.269 -11.824 -8.996 1.00 88.56 83 GLU A N 1
ATOM 601 C CA . GLU A 1 83 ? 0.482 -11.295 -10.106 1.00 88.56 83 GLU A CA 1
ATOM 602 C C . GLU A 1 83 ? 1.076 -11.737 -11.451 1.00 88.56 83 GLU A C 1
ATOM 604 O O . GLU A 1 83 ? 2.184 -11.353 -11.831 1.00 88.56 83 GLU A O 1
ATOM 609 N N . VAL A 1 84 ? 0.314 -12.534 -12.206 1.00 88.75 84 VAL A N 1
ATOM 610 C CA . VAL A 1 84 ? 0.718 -13.017 -13.542 1.00 88.75 84 VAL A CA 1
ATOM 611 C C . VAL A 1 84 ? 0.287 -12.045 -14.649 1.00 88.75 84 VAL A C 1
ATOM 613 O O . VAL A 1 84 ? 0.873 -12.029 -15.733 1.00 88.75 84 VAL A O 1
ATOM 616 N N . ASP A 1 85 ? -0.732 -11.214 -14.397 1.00 88.56 85 ASP A N 1
ATOM 617 C CA . ASP A 1 85 ? -1.248 -10.268 -15.388 1.00 88.56 85 ASP A CA 1
ATOM 618 C C . ASP A 1 85 ? -0.253 -9.107 -15.601 1.00 88.56 85 ASP A C 1
ATOM 620 O O . ASP A 1 85 ? -0.018 -8.312 -14.685 1.00 88.56 85 ASP A O 1
ATOM 624 N N . PRO A 1 86 ? 0.296 -8.916 -16.818 1.00 87.88 86 PRO A N 1
ATOM 625 C CA . PRO A 1 86 ? 1.213 -7.812 -17.103 1.00 87.88 86 PRO A CA 1
ATOM 626 C C . PRO A 1 86 ? 0.594 -6.423 -16.886 1.00 87.88 86 PRO A C 1
ATOM 628 O O . PRO A 1 86 ? 1.324 -5.441 -16.761 1.00 87.88 86 PRO A O 1
ATOM 631 N N . ARG A 1 87 ? -0.739 -6.305 -16.827 1.00 89.12 87 ARG A N 1
ATOM 632 C CA . ARG A 1 87 ? -1.437 -5.050 -16.509 1.00 89.12 87 ARG A CA 1
ATOM 633 C C . ARG A 1 87 ? -1.382 -4.688 -15.023 1.00 89.12 87 ARG A C 1
ATOM 635 O O . ARG A 1 87 ? -1.628 -3.529 -14.695 1.00 89.12 87 ARG A O 1
ATOM 642 N N . ARG A 1 88 ? -1.117 -5.664 -14.147 1.00 90.56 88 ARG A N 1
ATOM 643 C CA . ARG A 1 88 ? -0.984 -5.493 -12.689 1.00 90.56 88 ARG A CA 1
ATOM 644 C C . ARG A 1 88 ? 0.433 -5.139 -12.256 1.00 90.56 88 ARG A C 1
ATOM 646 O O . ARG A 1 88 ? 0.605 -4.602 -11.165 1.00 90.56 88 ARG A O 1
ATOM 653 N N . LYS A 1 89 ? 1.412 -5.352 -13.139 1.00 94.12 89 LYS A N 1
ATOM 654 C CA . LYS A 1 89 ? 2.770 -4.827 -12.979 1.00 94.12 89 LYS A CA 1
ATOM 655 C C . LYS A 1 89 ? 2.745 -3.314 -12.850 1.00 94.12 89 LYS A C 1
ATOM 657 O O . LYS A 1 89 ? 1.805 -2.656 -13.299 1.00 94.12 89 LYS A O 1
ATOM 662 N N . VAL A 1 90 ? 3.790 -2.755 -12.261 1.00 95.12 90 VAL A N 1
ATOM 663 C CA . VAL A 1 90 ? 3.905 -1.309 -12.074 1.00 95.12 90 VAL A CA 1
ATOM 664 C C . VAL A 1 90 ? 5.315 -0.833 -12.372 1.00 95.12 90 VAL A C 1
ATOM 666 O O . VAL A 1 90 ? 6.291 -1.526 -12.087 1.00 95.12 90 VAL A O 1
ATOM 669 N N . CYS A 1 91 ? 5.419 0.371 -12.923 1.00 94.62 91 CYS A N 1
ATOM 670 C CA . CYS A 1 91 ? 6.679 1.067 -13.092 1.00 94.62 91 CYS A CA 1
ATOM 671 C C . CYS A 1 91 ? 6.831 2.128 -12.005 1.00 94.62 91 CYS A C 1
ATOM 673 O O . CYS A 1 91 ? 5.905 2.896 -11.723 1.00 94.62 91 CYS A O 1
ATOM 675 N N . THR A 1 92 ? 8.005 2.172 -11.390 1.00 94.44 92 THR A N 1
ATOM 676 C CA . THR A 1 92 ? 8.309 3.098 -10.294 1.00 94.44 92 THR A CA 1
ATOM 677 C C . THR A 1 92 ? 9.144 4.282 -10.768 1.00 94.44 92 THR A C 1
ATOM 679 O O . THR A 1 92 ? 9.730 4.249 -11.849 1.00 94.44 92 THR A O 1
ATOM 682 N N . ASN A 1 93 ? 9.286 5.301 -9.920 1.00 91.62 93 ASN A N 1
ATOM 683 C CA . ASN A 1 93 ? 10.102 6.495 -10.181 1.00 91.62 93 ASN A CA 1
ATOM 684 C C . ASN A 1 93 ? 11.602 6.228 -10.422 1.00 91.62 93 ASN A C 1
ATOM 686 O O . ASN A 1 93 ? 12.362 7.147 -10.732 1.00 91.62 93 ASN A O 1
ATOM 690 N N . LYS A 1 94 ? 12.047 4.984 -10.231 1.00 90.56 94 LYS A N 1
ATOM 691 C CA . LYS A 1 94 ? 13.397 4.515 -10.560 1.00 90.56 94 LYS A CA 1
ATOM 692 C C . LYS A 1 94 ? 13.491 3.829 -11.921 1.00 90.56 94 LYS A C 1
ATOM 694 O O . LYS A 1 94 ? 14.550 3.317 -12.261 1.00 90.56 94 LYS A O 1
ATOM 699 N N . ASN A 1 95 ? 12.406 3.835 -12.695 1.00 91.00 95 ASN A N 1
ATOM 700 C CA . ASN A 1 95 ? 12.285 3.119 -13.962 1.00 91.00 95 ASN A CA 1
ATOM 701 C C . ASN A 1 95 ? 12.479 1.595 -13.812 1.00 91.00 95 ASN A C 1
ATOM 703 O O . ASN A 1 95 ? 12.947 0.920 -14.726 1.00 91.00 95 ASN A O 1
ATOM 707 N N . GLU A 1 96 ? 12.119 1.058 -12.644 1.00 91.56 96 GLU A N 1
ATOM 708 C CA . GLU A 1 96 ? 12.139 -0.373 -12.341 1.00 91.56 96 GLU A CA 1
ATOM 709 C C . GLU A 1 96 ? 10.720 -0.935 -12.423 1.00 91.56 96 GLU A C 1
ATOM 711 O O . GLU A 1 96 ? 9.780 -0.330 -11.890 1.00 91.56 96 GLU A O 1
ATOM 716 N N . THR A 1 97 ? 10.577 -2.089 -13.080 1.00 93.81 97 THR A N 1
ATOM 717 C CA . THR A 1 97 ? 9.300 -2.804 -13.182 1.00 93.81 97 THR A CA 1
ATOM 718 C C . THR A 1 97 ? 9.144 -3.744 -12.002 1.00 93.81 97 THR A C 1
ATOM 720 O O . THR A 1 97 ? 9.983 -4.615 -11.785 1.00 93.81 97 THR A O 1
ATOM 723 N N . TRP A 1 98 ? 8.046 -3.587 -11.280 1.00 94.50 98 TRP A N 1
ATOM 724 C CA . TRP A 1 98 ? 7.674 -4.407 -10.137 1.00 94.50 98 TRP A CA 1
ATOM 725 C C . TRP A 1 98 ? 6.483 -5.303 -10.502 1.00 94.50 98 TRP A C 1
ATOM 727 O O . TRP A 1 98 ? 5.668 -4.921 -11.350 1.00 94.50 98 TRP A O 1
ATOM 737 N N . PRO A 1 99 ? 6.377 -6.499 -9.896 1.00 93.25 99 PRO A N 1
ATOM 738 C CA . PRO A 1 99 ? 5.342 -7.474 -10.241 1.00 93.25 99 PRO A CA 1
ATOM 739 C C . PRO A 1 99 ? 3.935 -6.983 -9.884 1.00 93.25 99 PRO A C 1
ATOM 741 O O . PRO A 1 99 ? 2.999 -7.213 -10.644 1.00 93.25 99 PRO A O 1
ATOM 744 N N . SER A 1 100 ? 3.795 -6.262 -8.771 1.00 93.62 100 SER A N 1
ATOM 745 C CA . SER A 1 100 ? 2.531 -5.704 -8.298 1.00 93.62 100 SER A CA 1
ATOM 746 C C . SER A 1 100 ? 2.751 -4.398 -7.534 1.00 93.62 100 SER A C 1
ATOM 748 O O . SER A 1 100 ? 3.856 -4.085 -7.080 1.00 93.62 100 SER A O 1
ATOM 750 N N . ASP A 1 101 ? 1.679 -3.627 -7.375 1.00 94.00 101 ASP A N 1
ATOM 751 C CA . ASP A 1 101 ? 1.632 -2.453 -6.505 1.00 94.00 101 ASP A CA 1
ATOM 752 C C . ASP A 1 101 ? 1.844 -2.817 -5.027 1.00 94.00 101 ASP A C 1
ATOM 754 O O . ASP A 1 101 ? 2.488 -2.060 -4.294 1.00 94.00 101 ASP A O 1
ATOM 758 N N . CYS A 1 102 ? 1.374 -3.999 -4.607 1.00 94.38 102 CYS A N 1
ATOM 759 C CA . CYS A 1 102 ? 1.598 -4.534 -3.264 1.00 94.38 102 CYS A CA 1
ATOM 760 C C . CYS A 1 102 ? 3.088 -4.557 -2.901 1.00 94.38 102 CYS A C 1
ATOM 762 O O . CYS A 1 102 ? 3.460 -4.035 -1.849 1.00 94.38 102 CYS A O 1
ATOM 764 N N . GLU A 1 103 ? 3.947 -5.084 -3.780 1.00 94.25 103 GLU A N 1
ATOM 765 C CA . GLU A 1 103 ? 5.383 -5.204 -3.497 1.00 94.25 103 GLU A CA 1
ATOM 766 C C . GLU A 1 103 ? 6.070 -3.843 -3.354 1.00 94.25 103 GLU A C 1
ATOM 768 O O . GLU A 1 103 ? 6.910 -3.655 -2.473 1.00 94.25 103 GLU A O 1
ATOM 773 N N . VAL A 1 104 ? 5.660 -2.845 -4.142 1.00 94.75 104 VAL A N 1
ATOM 774 C CA . VAL A 1 104 ? 6.194 -1.479 -4.019 1.00 94.75 104 VAL A CA 1
ATOM 775 C C . VAL A 1 104 ? 5.844 -0.883 -2.654 1.00 94.75 104 VAL A C 1
ATOM 777 O O . VAL A 1 104 ? 6.702 -0.311 -1.971 1.00 94.75 104 VAL A O 1
ATOM 780 N N . TYR A 1 105 ? 4.588 -1.018 -2.223 1.00 95.69 105 TYR A N 1
ATOM 781 C CA . TYR A 1 105 ? 4.159 -0.496 -0.928 1.00 95.69 105 TYR A CA 1
ATOM 782 C C . TYR A 1 105 ? 4.757 -1.270 0.248 1.00 95.69 105 TYR A C 1
ATOM 784 O O . TYR A 1 105 ? 5.127 -0.661 1.257 1.00 95.69 105 TYR A O 1
ATOM 792 N N . ARG A 1 106 ? 4.897 -2.590 0.115 1.00 94.88 106 ARG A N 1
ATOM 793 C CA . ARG A 1 106 ? 5.585 -3.446 1.080 1.00 94.88 106 ARG A CA 1
ATOM 794 C C . ARG A 1 106 ? 7.038 -3.012 1.239 1.00 94.88 106 ARG A C 1
ATOM 796 O O . ARG A 1 106 ? 7.463 -2.732 2.359 1.00 94.88 106 ARG A O 1
ATOM 803 N N . GLN A 1 107 ? 7.770 -2.843 0.137 1.00 95.06 107 GLN A N 1
ATOM 804 C CA . GLN A 1 107 ? 9.164 -2.405 0.164 1.00 95.06 107 GLN A CA 1
ATOM 805 C C . GLN A 1 107 ? 9.328 -1.043 0.841 1.00 95.06 107 GLN A C 1
ATOM 807 O O . GLN A 1 107 ? 10.229 -0.853 1.664 1.00 95.06 107 GLN A O 1
ATOM 812 N N . ARG A 1 108 ? 8.429 -0.101 0.534 1.00 94.62 108 ARG A N 1
ATOM 813 C CA . ARG A 1 108 ? 8.384 1.204 1.195 1.00 94.62 108 ARG A CA 1
ATOM 814 C C . ARG A 1 108 ? 8.187 1.057 2.703 1.00 94.62 108 ARG A C 1
ATOM 816 O O . ARG A 1 108 ? 8.941 1.657 3.464 1.00 94.62 108 ARG A O 1
ATOM 823 N N . CYS A 1 109 ? 7.226 0.234 3.128 1.00 95.25 109 CYS A N 1
ATOM 824 C CA . CYS A 1 109 ? 6.963 -0.015 4.542 1.00 95.25 109 CYS A CA 1
ATOM 825 C C . CYS A 1 109 ? 8.193 -0.577 5.264 1.00 95.25 109 CYS A C 1
ATOM 827 O O . CYS A 1 109 ? 8.585 -0.027 6.291 1.00 95.25 109 CYS A O 1
ATOM 829 N N . LEU A 1 110 ? 8.830 -1.607 4.698 1.00 95.12 110 LEU A N 1
ATOM 830 C CA . LEU A 1 110 ? 10.029 -2.241 5.259 1.00 95.12 110 LEU A CA 1
ATOM 831 C C . LEU A 1 110 ? 11.176 -1.235 5.418 1.00 95.12 110 LEU A C 1
ATOM 833 O O . LEU A 1 110 ? 11.878 -1.213 6.428 1.00 95.12 110 LEU A O 1
ATOM 837 N N . CYS A 1 111 ? 11.352 -0.350 4.439 1.00 94.19 111 CYS A N 1
ATOM 838 C CA . CYS A 1 111 ? 12.385 0.677 4.490 1.00 94.19 111 CYS A CA 1
ATOM 839 C C . CYS A 1 111 ? 12.046 1.848 5.424 1.00 94.19 111 CYS A C 1
ATOM 841 O O . CYS A 1 111 ? 12.959 2.460 5.987 1.00 94.19 111 CYS A O 1
ATOM 843 N N . ASP A 1 112 ? 10.761 2.140 5.634 1.00 92.62 112 ASP A N 1
ATOM 844 C CA . ASP A 1 112 ? 10.293 3.080 6.656 1.00 92.62 112 ASP A CA 1
ATOM 845 C C . ASP A 1 112 ? 10.529 2.522 8.072 1.00 92.62 112 ASP A C 1
ATOM 847 O O . ASP A 1 112 ? 10.976 3.254 8.958 1.00 92.62 112 ASP A O 1
ATOM 851 N N . THR A 1 113 ? 10.282 1.224 8.291 1.00 91.94 113 THR A N 1
ATOM 852 C CA . THR A 1 113 ? 10.485 0.543 9.585 1.00 91.94 113 THR A CA 1
ATOM 853 C C . THR A 1 113 ? 11.928 0.099 9.834 1.00 91.94 113 THR A C 1
ATOM 855 O O . THR A 1 113 ? 12.232 -0.344 10.940 1.00 91.94 113 THR A O 1
ATOM 858 N N . LYS A 1 114 ? 12.832 0.281 8.858 1.00 92.19 114 LYS A N 1
ATOM 859 C CA . LYS A 1 114 ? 14.241 -0.166 8.892 1.00 92.19 114 LYS A CA 1
ATOM 860 C C . LYS A 1 114 ? 14.379 -1.679 9.103 1.00 92.19 114 LYS A C 1
ATOM 862 O O . LYS A 1 114 ? 15.305 -2.129 9.777 1.00 92.19 114 LYS A O 1
ATOM 867 N N . ASP A 1 115 ? 13.454 -2.437 8.533 1.00 92.81 115 ASP A N 1
ATOM 868 C CA . ASP A 1 115 ? 13.481 -3.893 8.552 1.00 92.81 115 ASP A CA 1
ATOM 869 C C . ASP A 1 115 ? 14.705 -4.424 7.773 1.00 92.81 115 ASP A C 1
ATOM 871 O O . ASP A 1 115 ? 15.076 -3.824 6.756 1.00 92.81 115 ASP A O 1
ATOM 875 N N . PRO A 1 116 ? 15.355 -5.521 8.206 1.00 91.75 116 PRO A N 1
ATOM 876 C CA . PRO A 1 116 ? 16.459 -6.136 7.466 1.00 91.75 116 PRO A CA 1
ATOM 877 C C . PRO A 1 116 ? 16.083 -6.592 6.048 1.00 91.75 116 PRO A C 1
ATOM 879 O O . PRO A 1 116 ? 16.966 -6.673 5.198 1.00 91.75 116 PRO A O 1
ATOM 882 N N . ALA A 1 117 ? 14.803 -6.850 5.764 1.00 90.94 117 ALA A N 1
ATOM 883 C CA . ALA A 1 117 ? 14.314 -7.158 4.420 1.00 90.94 117 ALA A CA 1
ATOM 884 C C . ALA A 1 117 ? 14.231 -5.919 3.502 1.00 90.94 117 ALA A C 1
ATOM 886 O O . ALA A 1 117 ? 13.860 -6.028 2.331 1.00 90.94 117 ALA A O 1
ATOM 887 N N . CYS A 1 118 ? 14.560 -4.720 3.997 1.00 93.75 118 CYS A N 1
ATOM 888 C CA . CYS A 1 118 ? 14.655 -3.535 3.156 1.00 93.75 118 CYS A CA 1
ATOM 889 C C . CYS A 1 118 ? 15.833 -3.648 2.169 1.00 93.75 118 CYS A C 1
ATOM 891 O O . CYS A 1 118 ? 16.982 -3.789 2.579 1.00 93.75 118 CYS A O 1
ATOM 893 N N . MET A 1 119 ? 15.562 -3.484 0.870 1.00 88.75 119 MET A N 1
ATOM 894 C CA . MET A 1 119 ? 16.582 -3.500 -0.185 1.00 88.75 119 MET A CA 1
ATOM 895 C C . MET A 1 119 ? 17.546 -2.305 -0.096 1.00 88.75 119 MET A C 1
ATOM 897 O O . MET A 1 119 ? 18.698 -2.415 -0.502 1.00 88.75 119 MET A O 1
ATOM 901 N N . GLY A 1 120 ? 17.100 -1.173 0.464 1.00 90.44 120 GLY A N 1
ATOM 902 C CA . GLY A 1 120 ? 17.942 0.003 0.681 1.00 90.44 120 GLY A CA 1
ATOM 903 C C . GLY A 1 120 ? 17.170 1.278 1.031 1.00 90.44 120 GLY A C 1
ATOM 904 O O . GLY A 1 120 ? 15.962 1.404 0.818 1.00 90.44 120 GLY A O 1
ATOM 905 N N . LYS A 1 121 ? 17.868 2.275 1.589 1.00 88.69 121 LYS A N 1
ATOM 906 C CA . LYS A 1 121 ? 17.251 3.523 2.093 1.00 88.69 121 LYS A CA 1
ATOM 907 C C . LYS A 1 121 ? 16.629 4.371 0.984 1.00 88.69 121 LYS A C 1
ATOM 909 O O . LYS A 1 121 ? 15.728 5.165 1.245 1.00 88.69 121 LYS A O 1
ATOM 914 N N . GLU A 1 122 ? 17.109 4.213 -0.237 1.00 87.25 122 GLU A N 1
ATOM 915 C CA . GLU A 1 122 ? 16.607 4.843 -1.450 1.00 87.25 122 GLU A CA 1
ATOM 916 C C . GLU A 1 122 ? 15.198 4.366 -1.837 1.00 87.25 122 GLU A C 1
ATOM 918 O O . GLU A 1 122 ? 14.506 5.060 -2.577 1.00 87.25 122 GLU A O 1
ATOM 923 N N . PHE A 1 123 ? 14.749 3.212 -1.331 1.00 89.31 123 PHE A N 1
ATOM 924 C CA . PHE A 1 123 ? 13.394 2.695 -1.544 1.00 89.31 123 PHE A CA 1
ATOM 925 C C . PHE A 1 123 ? 12.376 3.252 -0.542 1.00 89.31 123 PHE A C 1
ATOM 927 O O . PHE A 1 123 ? 11.179 3.055 -0.700 1.00 89.31 123 PHE A O 1
ATOM 934 N N . ARG A 1 124 ? 12.812 4.034 0.452 1.00 90.19 124 ARG A N 1
ATOM 935 C CA . ARG A 1 124 ? 11.910 4.695 1.411 1.00 90.19 124 ARG A CA 1
ATOM 936 C C . ARG A 1 124 ? 10.937 5.681 0.745 1.00 90.19 124 ARG A C 1
ATOM 938 O O . ARG A 1 124 ? 9.827 5.898 1.216 1.00 90.19 124 ARG A O 1
ATOM 945 N N . HIS A 1 125 ? 11.355 6.291 -0.362 1.00 90.44 125 HIS A N 1
ATOM 946 C CA . HIS A 1 125 ? 10.555 7.267 -1.110 1.00 90.44 125 HIS A CA 1
ATOM 947 C C . HIS A 1 125 ? 10.094 6.734 -2.473 1.00 90.44 125 HIS A C 1
ATOM 949 O O . HIS A 1 125 ? 9.727 7.522 -3.347 1.00 90.44 125 HIS A O 1
ATOM 955 N N . ILE A 1 126 ? 10.111 5.408 -2.658 1.00 93.38 126 ILE A N 1
ATOM 956 C CA . ILE A 1 126 ? 9.620 4.799 -3.891 1.00 93.38 126 ILE A CA 1
ATOM 957 C C . ILE A 1 126 ? 8.114 5.028 -4.035 1.00 93.38 126 ILE A C 1
ATOM 959 O O . ILE A 1 126 ? 7.347 4.960 -3.066 1.00 93.38 126 ILE A O 1
ATOM 963 N N . HIS A 1 127 ? 7.697 5.334 -5.256 1.00 92.62 127 HIS A N 1
ATOM 964 C CA . HIS A 1 127 ? 6.298 5.430 -5.635 1.00 92.62 127 HIS A CA 1
ATOM 965 C C . HIS A 1 127 ? 6.098 4.898 -7.050 1.00 92.62 127 HIS A C 1
ATOM 967 O O . HIS A 1 127 ? 7.041 4.783 -7.834 1.00 92.62 127 HIS A O 1
ATOM 973 N N . ILE A 1 128 ? 4.850 4.541 -7.334 1.00 93.62 128 ILE A N 1
ATOM 974 C CA . ILE A 1 128 ? 4.411 4.081 -8.645 1.00 93.62 128 ILE A CA 1
ATOM 975 C C . ILE A 1 128 ? 4.203 5.314 -9.524 1.00 93.62 128 ILE A C 1
ATOM 977 O O . ILE A 1 128 ? 3.419 6.194 -9.165 1.00 93.62 128 ILE A O 1
ATOM 981 N N . ASP A 1 129 ? 4.881 5.351 -10.667 1.00 92.88 129 ASP A N 1
ATOM 982 C CA . ASP A 1 129 ? 4.694 6.387 -11.685 1.00 92.88 129 ASP A CA 1
ATOM 983 C C . ASP A 1 129 ? 3.512 6.028 -12.592 1.00 92.88 129 ASP A C 1
ATOM 985 O O . ASP A 1 129 ? 2.676 6.876 -12.910 1.00 92.88 129 ASP A O 1
ATOM 989 N N . TYR A 1 130 ? 3.425 4.758 -13.004 1.00 91.62 130 TYR A N 1
ATOM 990 C CA . TYR A 1 130 ? 2.328 4.239 -13.819 1.00 91.62 130 TYR A CA 1
ATOM 991 C C . TYR A 1 130 ? 2.179 2.717 -13.708 1.00 91.62 130 TYR A C 1
ATOM 993 O O . TYR A 1 130 ? 3.102 2.001 -13.325 1.00 91.62 130 TYR A O 1
ATOM 1001 N N . TYR A 1 131 ? 0.994 2.224 -14.072 1.00 92.88 131 TYR A N 1
ATOM 1002 C CA . TYR A 1 131 ? 0.687 0.795 -14.150 1.00 92.88 131 TYR A CA 1
ATOM 1003 C C . TYR A 1 131 ? 1.115 0.208 -15.502 1.00 92.88 131 TYR A C 1
ATOM 1005 O O . TYR A 1 131 ? 0.980 0.849 -16.547 1.00 92.88 131 TYR A O 1
ATOM 1013 N N . GLY A 1 132 ? 1.581 -1.034 -15.470 1.00 91.69 132 GLY A N 1
ATOM 1014 C CA . GLY A 1 132 ? 2.221 -1.765 -16.556 1.00 91.69 132 GLY A CA 1
ATOM 1015 C C . GLY A 1 132 ? 3.739 -1.868 -16.390 1.00 91.69 132 GLY A C 1
ATOM 1016 O O . GLY A 1 132 ? 4.330 -1.348 -15.446 1.00 91.69 132 GLY A O 1
ATOM 1017 N N . GLU A 1 133 ? 4.373 -2.554 -17.337 1.00 91.56 133 GLU A N 1
ATOM 1018 C CA . GLU A 1 133 ? 5.834 -2.648 -17.420 1.00 91.56 133 GLU A CA 1
ATOM 1019 C C . GLU A 1 133 ? 6.464 -1.296 -17.749 1.00 91.56 133 GLU A C 1
ATOM 1021 O O . GLU A 1 133 ? 5.877 -0.500 -18.491 1.00 91.56 133 GLU A O 1
ATOM 1026 N N . CYS A 1 134 ? 7.673 -1.060 -17.236 1.00 92.44 134 CYS A N 1
ATOM 1027 C CA . CYS A 1 134 ? 8.418 0.142 -17.568 1.00 92.44 134 CYS A CA 1
ATOM 1028 C C . CYS A 1 134 ? 8.712 0.201 -19.067 1.00 92.44 134 CYS A C 1
ATOM 1030 O O . CYS A 1 134 ? 9.143 -0.769 -19.688 1.00 92.44 134 CYS A O 1
ATOM 1032 N N . ARG A 1 135 ? 8.479 1.371 -19.647 1.00 88.69 135 ARG A N 1
ATOM 1033 C CA . ARG A 1 135 ? 8.728 1.700 -21.044 1.00 88.69 135 ARG A CA 1
ATOM 1034 C C . ARG A 1 135 ? 9.625 2.919 -21.105 1.00 88.69 135 ARG A C 1
ATOM 1036 O O . ARG A 1 135 ? 9.491 3.829 -20.285 1.00 88.69 135 ARG A O 1
ATOM 1043 N N . ASP A 1 136 ? 10.458 2.966 -22.136 1.00 82.19 136 ASP A N 1
ATOM 1044 C CA . ASP A 1 136 ? 11.218 4.162 -22.472 1.00 82.19 136 ASP A CA 1
ATOM 1045 C C . ASP A 1 136 ? 10.248 5.275 -22.860 1.00 82.19 136 ASP A C 1
ATOM 1047 O O . ASP A 1 136 ? 9.713 5.331 -23.971 1.00 82.19 136 ASP A O 1
ATOM 1051 N N . MET A 1 137 ? 9.965 6.150 -21.900 1.00 65.62 137 MET A N 1
ATOM 1052 C CA . MET A 1 137 ? 9.118 7.299 -22.144 1.00 65.62 137 MET A CA 1
ATOM 1053 C C . MET A 1 137 ? 9.945 8.344 -22.905 1.00 65.62 137 MET A C 1
ATOM 1055 O O . MET A 1 137 ? 10.970 8.803 -22.389 1.00 65.62 137 MET A O 1
ATOM 1059 N N . PRO A 1 138 ? 9.542 8.752 -24.125 1.00 66.62 138 PRO A N 1
ATOM 1060 C CA . PRO A 1 138 ? 10.267 9.779 -24.852 1.00 66.62 138 PRO A CA 1
ATOM 1061 C C . PRO A 1 138 ? 10.259 11.079 -24.041 1.00 66.62 138 PRO A C 1
ATOM 1063 O O . PRO A 1 138 ? 9.215 11.584 -23.633 1.00 66.62 138 PRO A O 1
ATOM 1066 N N . VAL A 1 139 ? 11.450 11.648 -23.843 1.00 59.12 139 VAL A N 1
ATOM 1067 C CA . VAL A 1 139 ? 11.711 12.871 -23.057 1.00 59.12 139 VAL A CA 1
ATOM 1068 C C . VAL A 1 139 ? 11.015 14.118 -23.646 1.00 59.12 139 VAL A C 1
ATOM 1070 O O . VAL A 1 139 ? 11.007 15.195 -23.045 1.00 59.12 139 VAL A O 1
ATOM 1073 N N . SER A 1 140 ? 10.379 14.001 -24.813 1.00 52.44 140 SER A N 1
ATOM 1074 C CA . SER A 1 140 ? 9.887 15.110 -25.634 1.00 52.44 140 SER A CA 1
ATOM 1075 C C . SER A 1 140 ? 8.572 15.755 -25.168 1.00 52.44 140 SER A C 1
ATOM 1077 O O . SER A 1 140 ? 7.808 16.255 -25.990 1.00 52.44 140 SER A O 1
ATOM 1079 N N . LEU A 1 141 ? 8.315 15.812 -23.861 1.00 51.31 141 LEU A N 1
ATOM 1080 C CA . LEU A 1 141 ? 7.374 16.781 -23.280 1.00 51.31 141 LEU A CA 1
ATOM 1081 C C . LEU A 1 141 ? 8.064 17.838 -22.412 1.00 51.31 141 LEU A C 1
ATOM 1083 O O . LEU A 1 141 ? 7.447 18.857 -22.116 1.00 51.31 141 LEU A O 1
ATOM 1087 N N . LYS A 1 142 ? 9.357 17.680 -22.081 1.00 50.72 142 LYS A N 1
ATOM 1088 C CA . LYS A 1 142 ? 10.117 18.740 -21.389 1.00 50.72 142 LYS A CA 1
ATOM 1089 C C . LYS A 1 142 ? 10.287 20.004 -22.244 1.00 50.72 142 LYS A C 1
ATOM 1091 O O . LYS A 1 142 ? 10.507 21.077 -21.696 1.00 50.72 142 LYS A O 1
ATOM 1096 N N . THR A 1 143 ? 10.133 19.891 -23.565 1.00 47.16 143 THR A N 1
ATOM 1097 C CA . THR A 1 143 ? 10.282 20.996 -24.527 1.00 47.16 143 THR A CA 1
ATOM 1098 C C . THR A 1 143 ? 8.965 21.493 -25.129 1.00 47.16 143 THR A C 1
ATOM 1100 O O . THR A 1 143 ? 9.003 22.299 -26.054 1.00 47.16 143 THR A O 1
ATOM 1103 N N . ILE A 1 144 ? 7.797 21.065 -24.628 1.00 48.84 144 ILE A N 1
ATOM 1104 C CA . ILE A 1 144 ? 6.505 21.643 -25.036 1.00 48.84 144 ILE A CA 1
ATOM 1105 C C . ILE A 1 144 ? 5.919 22.425 -23.852 1.00 48.84 144 ILE A C 1
ATOM 1107 O O . ILE A 1 144 ? 5.271 21.827 -22.994 1.00 48.84 144 ILE A O 1
ATOM 1111 N N . PRO A 1 145 ? 6.056 23.765 -23.803 1.00 50.47 145 PRO A N 1
ATOM 1112 C CA . PRO A 1 145 ? 5.502 24.584 -22.720 1.00 50.47 145 PRO A CA 1
ATOM 1113 C C . PRO A 1 145 ? 3.960 24.677 -22.706 1.00 50.47 145 PRO A C 1
ATOM 1115 O O . PRO A 1 145 ? 3.402 25.480 -21.966 1.00 50.47 145 PRO A O 1
ATOM 1118 N N . HIS A 1 146 ? 3.235 23.909 -23.528 1.00 50.66 146 HIS A N 1
ATOM 1119 C CA . HIS A 1 146 ? 1.853 24.248 -23.901 1.00 50.66 146 HIS A CA 1
ATOM 1120 C C . HIS A 1 146 ? 0.873 23.071 -24.004 1.00 50.66 146 HIS A C 1
ATOM 1122 O O . HIS A 1 146 ? -0.063 23.120 -24.802 1.00 50.66 146 HIS A O 1
ATOM 1128 N N . ARG A 1 147 ? 1.022 22.007 -23.204 1.00 50.09 147 ARG A N 1
ATOM 1129 C CA . ARG A 1 147 ? -0.071 21.020 -23.085 1.00 50.09 147 ARG A CA 1
ATOM 1130 C C . ARG A 1 147 ? -0.211 20.372 -21.712 1.00 50.09 147 ARG A C 1
ATOM 1132 O O . ARG A 1 147 ? -0.547 19.200 -21.608 1.00 50.09 147 ARG A O 1
ATOM 1139 N N . PHE A 1 148 ? -0.046 21.150 -20.650 1.00 54.56 148 PHE A N 1
ATOM 1140 C CA . PHE A 1 148 ? -0.876 20.892 -19.479 1.00 54.56 148 PHE A CA 1
ATOM 1141 C C . PHE A 1 148 ? -2.236 21.515 -19.799 1.00 54.56 148 PHE A C 1
ATOM 1143 O O . PHE A 1 148 ? -2.297 22.745 -19.896 1.00 54.56 148 PHE A O 1
ATOM 1150 N N . PRO A 1 149 ? -3.322 20.745 -20.031 1.00 59.06 149 PRO A N 1
ATOM 1151 C CA . PRO A 1 149 ? -4.640 21.342 -19.888 1.00 59.06 149 PRO A CA 1
ATOM 1152 C C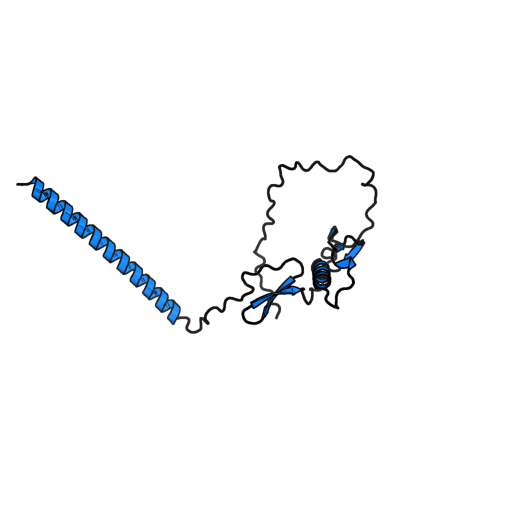 . PRO A 1 149 ? -4.630 21.987 -18.504 1.00 59.06 149 PRO A C 1
ATOM 1154 O O . PRO A 1 149 ? -4.296 21.325 -17.521 1.00 59.06 149 PRO A O 1
ATOM 1157 N N . GLN A 1 150 ? -4.869 23.297 -18.434 1.00 57.62 150 GLN A N 1
ATOM 1158 C CA . GLN A 1 150 ? -5.045 23.967 -17.156 1.00 57.62 150 GLN A CA 1
ATOM 1159 C C . GLN A 1 150 ? -6.229 23.270 -16.500 1.00 57.62 150 GLN A C 1
ATOM 1161 O O . GLN A 1 150 ? -7.370 23.558 -16.847 1.00 57.62 150 GLN A O 1
ATOM 1166 N N . PHE A 1 151 ? -5.973 22.296 -15.626 1.00 53.97 151 PHE A N 1
ATOM 1167 C CA . PHE A 1 151 ? -7.009 21.724 -14.792 1.00 53.97 151 PHE A CA 1
ATOM 1168 C C . PHE A 1 151 ? -7.495 22.893 -13.943 1.00 53.97 151 PHE A C 1
ATOM 1170 O O . PHE A 1 151 ? -6.730 23.395 -13.113 1.00 53.97 151 PHE A O 1
ATOM 1177 N N . PRO A 1 152 ? -8.709 23.420 -14.187 1.00 55.44 152 PRO A N 1
ATOM 1178 C CA . PRO A 1 152 ? -9.171 24.564 -13.435 1.00 55.44 152 PRO A CA 1
ATOM 1179 C C . PRO A 1 152 ? -9.237 24.125 -11.972 1.00 55.44 152 PRO A C 1
ATOM 1181 O O . PRO A 1 152 ? -9.979 23.204 -11.627 1.00 55.44 152 PRO A O 1
ATOM 1184 N N . ILE A 1 153 ? -8.482 24.810 -11.109 1.00 56.12 153 ILE A N 1
ATOM 1185 C CA . ILE A 1 153 ? -8.314 24.535 -9.664 1.00 56.12 153 ILE A CA 1
ATOM 1186 C C . ILE A 1 153 ? -9.674 24.501 -8.919 1.00 56.12 153 ILE A C 1
ATOM 1188 O O . ILE A 1 153 ? -9.773 24.110 -7.763 1.00 56.12 153 ILE A O 1
ATOM 1192 N N . ARG A 1 154 ? -10.770 24.877 -9.593 1.00 55.78 154 ARG A N 1
ATOM 1193 C CA . ARG A 1 154 ? -12.143 24.912 -9.077 1.00 55.78 154 ARG A CA 1
ATOM 1194 C C . ARG A 1 154 ? -13.040 23.736 -9.474 1.00 55.78 154 ARG A C 1
ATOM 1196 O O . ARG A 1 154 ? -14.219 23.765 -9.133 1.00 55.78 154 ARG A O 1
ATOM 1203 N N . LYS A 1 155 ? -12.545 22.699 -10.158 1.00 48.72 155 LYS A N 1
ATOM 1204 C CA . LYS A 1 155 ? -13.340 21.479 -10.411 1.00 48.72 155 LYS A CA 1
ATOM 1205 C C . LYS A 1 155 ? -12.559 20.186 -10.187 1.00 48.72 155 LYS A C 1
ATOM 1207 O O . LYS A 1 155 ? -12.626 19.272 -10.996 1.00 48.72 155 LYS A O 1
ATOM 1212 N N . ILE A 1 156 ? -11.934 20.053 -9.020 1.00 56.41 156 ILE A N 1
ATOM 1213 C CA . ILE A 1 156 ? -11.768 18.728 -8.406 1.00 56.41 156 ILE A CA 1
ATOM 1214 C C . ILE A 1 156 ? -13.062 18.454 -7.627 1.00 56.41 156 ILE A C 1
ATOM 1216 O O . ILE A 1 156 ? -13.109 18.487 -6.398 1.00 56.41 156 ILE A O 1
ATOM 1220 N N . ARG A 1 157 ? -14.181 18.268 -8.345 1.00 49.53 157 ARG A N 1
ATOM 1221 C CA . ARG A 1 157 ? -15.335 17.603 -7.730 1.00 49.53 157 ARG A CA 1
ATOM 1222 C C . ARG A 1 157 ? -14.828 16.200 -7.444 1.00 49.53 157 ARG A C 1
ATOM 1224 O O . ARG A 1 157 ? -14.385 15.537 -8.372 1.00 49.53 157 ARG A O 1
ATOM 1231 N N . HIS A 1 158 ? -14.836 15.819 -6.170 1.00 49.66 158 HIS A N 1
ATOM 1232 C CA . HIS A 1 158 ? -14.507 14.487 -5.690 1.00 49.66 158 HIS A CA 1
ATOM 1233 C C . HIS A 1 158 ? -15.112 13.444 -6.637 1.00 49.66 158 HIS A C 1
ATOM 1235 O O . HIS A 1 158 ? -16.298 13.126 -6.527 1.00 49.66 158 HIS A O 1
ATOM 1241 N N . GLN A 1 159 ? -14.310 12.906 -7.555 1.00 51.66 159 GLN A N 1
ATOM 1242 C CA . GLN A 1 159 ? -14.596 11.613 -8.143 1.00 51.66 159 GLN A CA 1
ATOM 1243 C C . GLN A 1 159 ? -14.240 10.641 -7.024 1.00 51.66 159 GLN A C 1
ATOM 1245 O O . GLN A 1 159 ? -13.132 10.121 -6.937 1.00 51.66 159 GLN A O 1
ATOM 1250 N N . ARG A 1 160 ? -15.160 10.535 -6.061 1.00 44.78 160 ARG A N 1
ATOM 1251 C CA . ARG A 1 160 ? -15.166 9.476 -5.068 1.00 44.78 160 ARG A CA 1
ATOM 1252 C C . ARG A 1 160 ? -15.082 8.209 -5.908 1.00 44.78 160 ARG A C 1
ATOM 1254 O O . ARG A 1 160 ? -15.997 7.956 -6.694 1.00 44.78 160 ARG A O 1
ATOM 1261 N N . PHE A 1 161 ? -13.957 7.499 -5.833 1.00 37.44 161 PHE A N 1
ATOM 1262 C CA . PHE A 1 161 ? -13.912 6.114 -6.272 1.00 37.44 161 PHE A CA 1
ATOM 1263 C C . PHE A 1 161 ? -15.107 5.478 -5.567 1.00 37.44 161 PHE A C 1
ATOM 1265 O O . PHE A 1 161 ? -15.181 5.464 -4.338 1.00 37.44 161 PHE A O 1
ATOM 1272 N N . HIS A 1 162 ? -16.137 5.128 -6.333 1.00 35.28 162 HIS A N 1
ATOM 1273 C CA . HIS A 1 162 ? -17.145 4.238 -5.810 1.00 35.28 162 HIS A CA 1
ATOM 1274 C C . HIS A 1 162 ? -16.391 2.930 -5.656 1.00 35.28 162 HIS A C 1
ATOM 1276 O O . HIS A 1 162 ? -16.218 2.203 -6.633 1.00 35.28 162 HIS A O 1
ATOM 1282 N N . ASP A 1 163 ? -15.888 2.680 -4.448 1.00 41.41 163 ASP A N 1
ATOM 1283 C CA . ASP A 1 163 ? -15.595 1.334 -4.001 1.00 41.41 163 ASP A CA 1
ATOM 1284 C C . ASP A 1 163 ? -16.909 0.584 -4.159 1.00 41.41 163 ASP A C 1
ATOM 1286 O O . ASP A 1 163 ? -17.819 0.663 -3.326 1.00 41.41 163 ASP A O 1
ATOM 1290 N N . ASN A 1 164 ? -17.052 -0.062 -5.313 1.00 36.38 164 ASN A N 1
ATOM 1291 C CA . ASN A 1 164 ? -18.102 -1.017 -5.549 1.00 36.38 164 ASN A CA 1
ATOM 1292 C C . ASN A 1 164 ? -17.751 -2.197 -4.648 1.00 36.38 164 ASN A 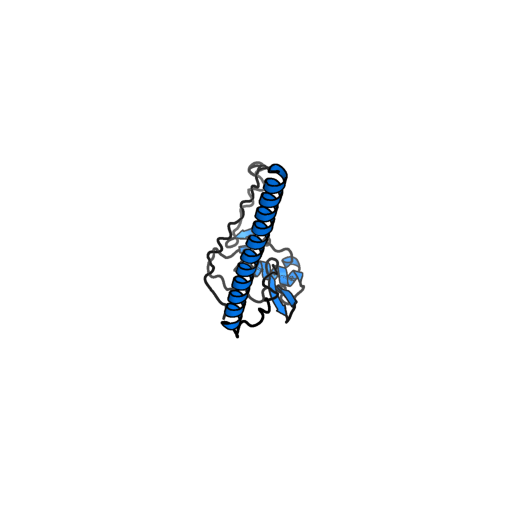C 1
ATOM 1294 O O . ASN A 1 164 ? -17.085 -3.152 -5.040 1.00 36.38 164 ASN A O 1
ATOM 1298 N N . SER A 1 165 ? -18.174 -2.075 -3.395 1.00 43.25 165 SER A N 1
ATOM 1299 C CA . SER A 1 165 ? -18.151 -3.068 -2.328 1.00 43.25 165 SER A CA 1
ATOM 1300 C C . SER A 1 165 ? -19.133 -4.208 -2.638 1.00 43.25 165 SER A C 1
ATOM 1302 O O . SER A 1 165 ? -19.869 -4.677 -1.778 1.00 43.25 165 SER A O 1
ATOM 1304 N N . ASN A 1 166 ? -19.114 -4.668 -3.891 1.00 39.91 166 ASN A N 1
ATOM 1305 C CA . ASN A 1 166 ? -19.817 -5.834 -4.407 1.00 39.91 166 ASN A CA 1
ATOM 1306 C C . ASN A 1 166 ? -18.850 -6.895 -4.956 1.00 39.91 166 ASN A C 1
ATOM 1308 O O . ASN A 1 166 ? -19.259 -7.805 -5.664 1.00 39.91 166 ASN A O 1
ATOM 1312 N N . SER A 1 167 ? -17.580 -6.829 -4.550 1.00 39.91 167 SER A N 1
ATOM 1313 C CA . SER A 1 167 ? -16.716 -8.007 -4.443 1.00 39.91 167 SER A CA 1
ATOM 1314 C C . SER A 1 167 ? -16.577 -8.420 -2.972 1.00 39.91 167 SER A C 1
ATOM 1316 O O . SER A 1 167 ? -15.490 -8.713 -2.486 1.00 39.91 167 SER A O 1
ATOM 1318 N N . LYS A 1 168 ? -17.698 -8.468 -2.238 1.00 43.16 168 LYS A N 1
ATOM 1319 C CA . LYS A 1 168 ? -17.845 -9.415 -1.123 1.00 43.16 168 LYS A CA 1
ATOM 1320 C C . LYS A 1 168 ? -18.105 -10.803 -1.713 1.00 43.16 168 LYS A C 1
ATOM 1322 O O . LYS A 1 168 ? -19.172 -11.379 -1.550 1.00 43.16 168 LYS A O 1
ATOM 1327 N N . THR A 1 169 ? -17.118 -11.339 -2.409 1.00 39.00 169 THR A N 1
ATOM 1328 C CA . THR A 1 169 ? -16.974 -12.779 -2.589 1.00 39.00 169 THR A CA 1
ATOM 1329 C C . THR A 1 169 ? -15.688 -13.138 -1.886 1.00 39.00 169 THR A C 1
ATOM 1331 O O . THR A 1 169 ? -14.606 -12.986 -2.436 1.00 39.00 169 THR A O 1
ATOM 1334 N N . SER A 1 170 ? -15.850 -13.503 -0.614 1.00 46.94 170 SER A N 1
ATOM 1335 C CA . SER A 1 170 ? -15.158 -14.622 0.014 1.00 46.94 170 SER A CA 1
ATOM 1336 C C . SER A 1 170 ? -13.984 -15.164 -0.806 1.00 46.94 170 SER A C 1
ATOM 1338 O O . SER A 1 170 ? -14.146 -16.127 -1.552 1.00 46.94 170 SER A O 1
ATOM 1340 N N . LEU A 1 171 ? -12.798 -14.608 -0.602 1.00 42.56 171 LEU A N 1
ATOM 1341 C CA . LEU A 1 171 ? -11.606 -15.436 -0.580 1.00 42.56 171 LEU A CA 1
ATOM 1342 C C . LEU A 1 171 ? -11.042 -15.307 0.827 1.00 42.56 171 LEU A C 1
ATOM 1344 O O . LEU A 1 171 ? -10.255 -14.423 1.151 1.00 42.56 171 LEU A O 1
ATOM 1348 N N . ALA A 1 172 ? -11.578 -16.162 1.694 1.00 41.81 172 ALA A N 1
ATOM 1349 C CA . ALA A 1 172 ? -10.878 -16.571 2.888 1.00 41.81 172 ALA A CA 1
ATOM 1350 C C . ALA A 1 172 ? -9.514 -17.112 2.439 1.00 41.81 172 ALA A C 1
ATOM 1352 O O . ALA A 1 172 ? -9.456 -18.165 1.804 1.00 41.81 172 ALA A O 1
ATOM 1353 N N . CYS A 1 173 ? -8.437 -16.382 2.729 1.00 36.22 173 CYS A N 1
ATOM 1354 C CA . CYS A 1 173 ? -7.132 -17.017 2.836 1.00 36.22 173 CYS A CA 1
ATOM 1355 C C . CYS A 1 173 ? -7.232 -17.981 4.017 1.00 36.22 173 CYS A C 1
ATOM 1357 O O . CYS A 1 173 ? -7.396 -17.568 5.166 1.00 36.22 173 CYS A O 1
ATOM 1359 N N . LYS A 1 174 ? -7.267 -19.259 3.668 1.00 34.59 174 LYS A N 1
ATOM 1360 C CA . LYS A 1 174 ? -7.219 -20.408 4.552 1.00 34.59 174 LYS A CA 1
ATOM 1361 C C . LYS A 1 174 ? -5.818 -20.988 4.481 1.00 34.59 174 LYS A C 1
ATOM 1363 O O . LYS A 1 174 ? -5.235 -20.901 3.377 1.00 34.59 174 LYS A O 1
#

pLDDT: mean 76.91, std 17.83, range [34.59, 95.69]

Solvent-accessible surface area (backbone atoms only — not comparable to full-atom values): 10760 Å² total; per-residue (Å²): 128,61,68,64,53,52,52,53,51,52,50,53,52,51,55,54,49,54,54,54,50,54,54,52,52,52,52,54,52,52,52,52,54,51,54,51,51,51,55,52,65,74,41,82,79,63,62,77,77,74,67,60,57,42,80,83,55,83,51,59,83,28,34,39,63,45,68,63,86,87,43,56,42,70,41,58,49,90,76,68,85,88,57,83,53,63,72,52,12,20,11,27,81,81,68,46,63,38,58,31,61,57,53,55,29,22,46,20,34,27,29,70,72,66,39,88,87,29,93,42,78,80,39,45,77,60,48,76,73,46,78,17,69,59,69,90,71,77,72,81,57,85,81,51,98,78,74,74,75,80,72,60,92,86,66,79,67,80,78,67,76,75,75,71,82,79,71,81,64,87,74,76,88,122

Secondary structure (DSSP, 8-state):
-HHHHHHHHHHHHHHHHHHHHHHHHHHHHHHHHHHHHHHHHH-TT-------TTTT----TTEEEEEETTEEEEEEPS-------TTT-EEETTS-EES-HHHHHHHHHHHHHT-TT---GGGGG--EEEESS-----STTTT-TT-S----TT--------------------

InterPro domains:
  IPR015369 Follistatin/Osteonectin EGF domain [PF09289] (54-70)
  IPR036058 Kazal domain superfamily [SSF100895] (74-135)